Protein AF-A0ABD5ZM99-F1 (afdb_monomer_lite)

Radius of gyration: 14.14 Å; chains: 1; bounding box: 39×22×30 Å

Secondary structure (DSSP, 8-state):
--S-S-HHHHHHHHHHHHHHHHHHHHHTT--HHHHHHHHHHHHHHHHHHHHHHHT-HHHHHHHHTT-

Structure (mmCIF, N/CA/C/O backbone):
data_AF-A0ABD5ZM99-F1
#
_entry.id   AF-A0ABD5ZM99-F1
#
loop_
_atom_site.group_PDB
_atom_site.id
_atom_site.type_symbol
_atom_site.label_atom_id
_atom_site.label_alt_id
_atom_site.label_comp_id
_atom_site.label_asym_id
_atom_site.label_entity_id
_atom_site.label_seq_id
_atom_site.pdbx_PDB_ins_code
_atom_site.Cartn_x
_atom_site.Cartn_y
_atom_site.Cartn_z
_atom_site.occupancy
_atom_site.B_iso_or_equiv
_atom_site.auth_seq_id
_atom_site.auth_comp_id
_atom_site.auth_asym_id
_atom_site.auth_atom_id
_atom_site.pdbx_PDB_model_num
ATOM 1 N N . MET A 1 1 ? -21.232 8.981 5.848 1.00 42.66 1 MET A N 1
ATOM 2 C CA . MET A 1 1 ? -19.897 9.547 6.128 1.00 42.66 1 MET A CA 1
ATOM 3 C C . MET A 1 1 ? -18.915 8.775 5.259 1.00 42.66 1 MET A C 1
ATOM 5 O O . MET A 1 1 ? -18.761 7.588 5.484 1.00 42.66 1 MET A O 1
ATOM 9 N N . LEU A 1 2 ? -18.376 9.378 4.197 1.00 53.34 2 LEU A N 1
ATOM 10 C CA . LEU A 1 2 ? -17.455 8.723 3.244 1.00 53.34 2 LEU A CA 1
ATOM 11 C C . LEU A 1 2 ? -15.984 8.956 3.650 1.00 53.34 2 LEU A C 1
ATOM 13 O O . LEU A 1 2 ? -15.140 9.252 2.813 1.00 53.34 2 LEU A O 1
ATOM 17 N N . GLY A 1 3 ? -15.697 8.916 4.953 1.00 60.53 3 GLY A N 1
ATOM 18 C CA . GLY A 1 3 ? -14.343 9.041 5.491 1.00 60.53 3 GLY A CA 1
ATOM 19 C C . GLY A 1 3 ? -13.831 7.681 5.951 1.00 60.53 3 GLY A C 1
ATOM 20 O O . GLY A 1 3 ? -14.608 6.871 6.452 1.00 60.53 3 GLY A O 1
ATOM 21 N N . CYS A 1 4 ? -12.539 7.422 5.767 1.00 71.75 4 CYS A N 1
ATOM 22 C CA . CYS A 1 4 ? -11.852 6.369 6.512 1.00 71.75 4 CYS A CA 1
ATOM 23 C C . CYS A 1 4 ? -11.727 6.839 7.968 1.00 71.75 4 CYS A C 1
ATOM 25 O O . CYS A 1 4 ? -11.255 7.955 8.194 1.00 71.75 4 CYS A O 1
ATOM 27 N N . ASP A 1 5 ? -12.121 6.014 8.939 1.00 84.69 5 ASP A N 1
ATOM 28 C CA . ASP A 1 5 ? -11.974 6.335 10.367 1.00 84.69 5 ASP A CA 1
ATOM 29 C C . ASP A 1 5 ? -10.502 6.260 10.819 1.00 84.69 5 ASP A C 1
ATOM 31 O O . ASP A 1 5 ? -10.129 6.748 11.888 1.00 84.69 5 ASP A O 1
ATOM 35 N N . THR A 1 6 ? -9.631 5.682 9.986 1.00 87.56 6 THR A N 1
ATOM 36 C CA . THR A 1 6 ? -8.205 5.482 10.263 1.00 87.56 6 THR A CA 1
ATOM 37 C C . THR A 1 6 ? -7.292 6.065 9.171 1.00 87.56 6 THR A C 1
ATOM 39 O O . THR A 1 6 ? -6.426 5.356 8.657 1.00 87.56 6 THR A O 1
ATOM 42 N N . PRO A 1 7 ? -7.388 7.368 8.831 1.00 89.25 7 PRO A N 1
ATOM 43 C CA . PRO A 1 7 ? -6.644 7.947 7.706 1.00 89.25 7 PRO A CA 1
ATOM 44 C C . PRO A 1 7 ? -5.121 7.904 7.911 1.00 89.25 7 PRO A C 1
ATOM 46 O O . PRO A 1 7 ? -4.364 7.715 6.962 1.00 89.25 7 PRO A O 1
ATOM 49 N N . GLY A 1 8 ? -4.659 8.022 9.161 1.00 92.94 8 GLY A N 1
ATOM 50 C CA . GLY A 1 8 ? -3.237 7.898 9.494 1.00 92.94 8 GLY A CA 1
ATOM 51 C C . GLY A 1 8 ? -2.687 6.484 9.282 1.00 92.94 8 GLY A C 1
ATOM 52 O O . GLY A 1 8 ? -1.546 6.337 8.858 1.00 92.94 8 GLY A O 1
ATOM 53 N N . GLN A 1 9 ? -3.496 5.446 9.523 1.00 93.88 9 GLN A N 1
ATOM 54 C CA . GLN A 1 9 ? -3.110 4.060 9.239 1.00 93.88 9 GLN A CA 1
ATOM 55 C C . GLN A 1 9 ? -2.937 3.861 7.736 1.00 93.88 9 GLN A C 1
ATOM 57 O O . GLN A 1 9 ? -1.898 3.364 7.309 1.00 93.88 9 GLN A O 1
ATOM 62 N N . SER A 1 10 ? -3.912 4.322 6.951 1.00 93.56 10 SER A N 1
ATOM 63 C CA . SER A 1 10 ? -3.865 4.209 5.497 1.00 93.56 10 SER A CA 1
ATOM 64 C C . SER A 1 10 ? -2.663 4.924 4.895 1.00 93.56 10 SER A C 1
ATOM 66 O O . SER A 1 10 ? -1.981 4.373 4.034 1.00 93.56 10 SER A O 1
ATOM 68 N N . LEU A 1 11 ? -2.322 6.114 5.401 1.00 96.00 11 LEU A N 1
ATOM 69 C CA . LEU A 1 11 ? -1.111 6.820 4.982 1.00 96.00 11 LEU A CA 1
ATOM 70 C C . LEU A 1 11 ? 0.155 5.986 5.234 1.00 96.00 11 LEU A C 1
ATOM 72 O O . LEU A 1 11 ? 0.996 5.870 4.344 1.00 96.00 11 LEU A O 1
ATOM 76 N N . VAL A 1 12 ? 0.288 5.387 6.422 1.00 97.19 12 VAL A N 1
ATOM 77 C CA . VAL A 1 12 ? 1.439 4.529 6.752 1.00 97.19 12 VAL A CA 1
ATOM 78 C C . VAL A 1 12 ? 1.492 3.312 5.829 1.00 97.19 12 VAL A C 1
ATOM 80 O O . VAL A 1 12 ? 2.554 3.024 5.279 1.00 97.19 12 VAL A O 1
ATOM 83 N N . VAL A 1 13 ? 0.363 2.631 5.609 1.00 97.31 13 VAL A N 1
ATOM 84 C CA . VAL A 1 13 ? 0.289 1.474 4.703 1.00 97.31 13 VAL A CA 1
ATOM 85 C C . VAL A 1 13 ? 0.697 1.868 3.283 1.00 97.31 13 VAL A C 1
ATOM 87 O O . VAL A 1 13 ? 1.538 1.195 2.690 1.00 97.31 13 VAL A O 1
ATOM 90 N N . MET A 1 14 ? 0.169 2.975 2.753 1.00 96.94 14 MET A N 1
ATOM 91 C CA . MET A 1 14 ? 0.496 3.456 1.407 1.00 96.94 14 MET A CA 1
ATOM 92 C C . MET A 1 14 ? 1.980 3.808 1.261 1.00 96.94 14 MET A C 1
ATOM 94 O O . MET A 1 14 ? 2.600 3.435 0.264 1.00 96.94 14 MET A O 1
ATOM 98 N N . LEU A 1 15 ? 2.569 4.488 2.251 1.00 98.38 15 LEU A N 1
ATOM 99 C CA . LEU A 1 15 ? 3.992 4.836 2.239 1.00 98.38 15 LEU A CA 1
ATOM 100 C C . LEU A 1 15 ? 4.876 3.586 2.267 1.00 98.38 15 LEU A C 1
ATOM 102 O O . LEU A 1 15 ? 5.798 3.468 1.461 1.00 98.38 15 LEU A O 1
ATOM 106 N N . VAL A 1 16 ? 4.579 2.636 3.157 1.00 98.44 16 VAL A N 1
ATOM 107 C CA . VAL A 1 16 ? 5.336 1.381 3.263 1.00 98.44 16 VAL A CA 1
ATOM 108 C C . VAL A 1 16 ? 5.197 0.556 1.982 1.00 98.44 16 VAL A C 1
ATOM 110 O O . VAL A 1 16 ? 6.205 0.123 1.427 1.00 98.44 16 VAL A O 1
ATOM 113 N N . ALA A 1 17 ? 3.978 0.387 1.466 1.00 98.38 17 ALA A N 1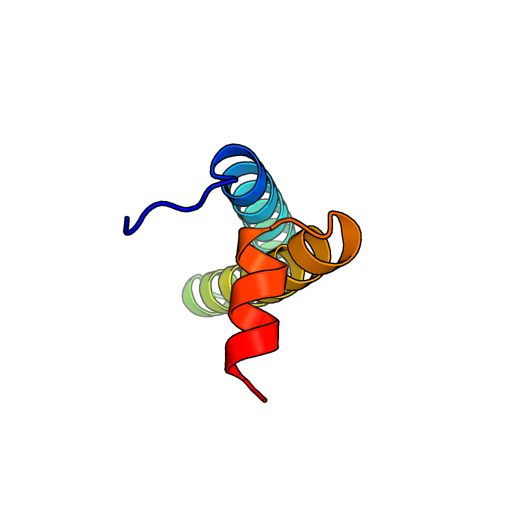
ATOM 114 C CA . ALA A 1 17 ? 3.725 -0.342 0.226 1.00 98.38 17 ALA A CA 1
ATOM 115 C C . ALA A 1 17 ? 4.451 0.290 -0.971 1.00 98.38 17 ALA A C 1
ATOM 117 O O . ALA A 1 17 ? 5.084 -0.423 -1.749 1.00 98.38 17 ALA A O 1
ATOM 118 N N . GLY A 1 18 ? 4.412 1.621 -1.091 1.00 98.31 18 GLY A N 1
ATOM 119 C CA . GLY A 1 18 ? 5.102 2.360 -2.146 1.00 98.31 18 GLY A CA 1
ATOM 120 C C . GLY A 1 18 ? 6.622 2.214 -2.078 1.00 98.31 18 GLY A C 1
ATOM 121 O O . GLY A 1 18 ? 7.254 1.951 -3.099 1.00 98.31 18 GLY A O 1
ATOM 122 N N . LEU A 1 19 ? 7.213 2.319 -0.884 1.00 98.62 19 LEU A N 1
ATOM 123 C CA . LEU A 1 19 ? 8.656 2.136 -0.690 1.00 98.62 19 LEU A CA 1
ATOM 124 C C . LEU A 1 19 ? 9.102 0.708 -1.027 1.00 98.62 19 LEU A C 1
ATOM 126 O O . LEU A 1 19 ? 10.095 0.527 -1.733 1.00 98.62 19 LEU A O 1
ATOM 130 N N . LEU A 1 20 ? 8.354 -0.301 -0.570 1.00 98.50 20 LEU A N 1
ATOM 131 C CA . LEU A 1 20 ? 8.652 -1.706 -0.852 1.00 98.50 20 LEU A CA 1
ATOM 132 C C . LEU A 1 20 ? 8.518 -2.023 -2.344 1.00 98.50 20 LEU A C 1
ATOM 134 O O . LEU A 1 20 ? 9.434 -2.598 -2.930 1.00 98.50 20 LEU A O 1
ATOM 138 N N . ALA A 1 21 ? 7.413 -1.614 -2.972 1.00 98.25 21 ALA A N 1
ATOM 139 C CA . ALA A 1 21 ? 7.192 -1.826 -4.399 1.00 98.25 21 ALA A CA 1
ATOM 140 C C . ALA A 1 21 ? 8.211 -1.071 -5.257 1.00 98.25 21 ALA A C 1
ATOM 142 O O . ALA A 1 21 ? 8.708 -1.625 -6.232 1.00 98.25 21 ALA A O 1
ATOM 143 N N . GLY A 1 22 ? 8.549 0.167 -4.889 1.00 98.38 22 GLY A N 1
ATOM 144 C CA . GLY A 1 22 ? 9.559 0.966 -5.575 1.00 98.38 22 GLY A CA 1
ATOM 145 C C . G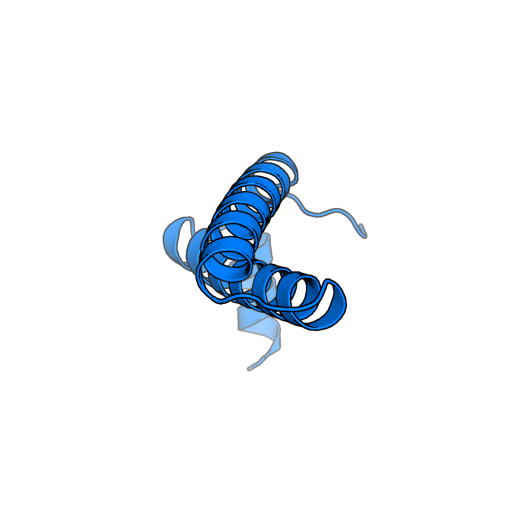LY A 1 22 ? 10.944 0.327 -5.500 1.00 98.38 22 GLY A C 1
ATOM 146 O O . GLY A 1 22 ? 11.584 0.132 -6.531 1.00 98.38 22 GLY A O 1
ATOM 147 N N . GLY A 1 23 ? 11.385 -0.066 -4.302 1.00 98.44 23 GLY A N 1
ATOM 148 C CA . GLY A 1 23 ? 12.676 -0.729 -4.106 1.00 98.44 23 GLY A CA 1
ATOM 149 C C . GLY A 1 23 ? 12.767 -2.073 -4.833 1.00 98.44 23 GLY A C 1
ATOM 150 O O . GLY A 1 23 ? 13.717 -2.308 -5.579 1.00 98.44 23 GLY A O 1
ATOM 151 N N . ALA A 1 24 ? 11.753 -2.930 -4.675 1.00 98.25 24 ALA A N 1
ATOM 152 C CA . ALA A 1 24 ? 11.690 -4.219 -5.364 1.00 98.25 24 ALA A CA 1
ATOM 153 C C . ALA A 1 24 ? 11.601 -4.050 -6.887 1.00 98.25 24 ALA A C 1
ATOM 155 O O . ALA A 1 24 ? 12.266 -4.762 -7.636 1.00 98.25 24 ALA A O 1
ATOM 156 N N . GLY A 1 25 ? 10.815 -3.076 -7.344 1.00 98.12 25 GLY A N 1
ATOM 157 C CA . GLY A 1 25 ? 10.640 -2.759 -8.752 1.00 98.12 25 GLY A CA 1
ATOM 158 C C . GLY A 1 25 ? 11.927 -2.306 -9.425 1.00 98.12 25 GLY A C 1
ATOM 159 O O . GLY A 1 25 ? 12.264 -2.821 -10.488 1.00 98.12 25 GLY A O 1
ATOM 160 N N . LEU A 1 26 ? 12.677 -1.406 -8.784 1.00 97.81 26 LEU A N 1
ATOM 161 C CA . LEU A 1 26 ? 13.992 -0.977 -9.265 1.00 97.81 26 LEU A CA 1
ATOM 162 C C . LEU A 1 26 ? 14.981 -2.146 -9.313 1.00 97.81 26 LEU A C 1
ATOM 164 O O . LEU A 1 26 ? 15.661 -2.323 -10.320 1.00 97.81 26 LEU A O 1
ATOM 168 N N . ALA A 1 27 ? 15.026 -2.973 -8.263 1.00 98.31 27 ALA A N 1
ATOM 169 C CA . ALA A 1 27 ? 15.916 -4.132 -8.203 1.00 98.31 27 ALA A CA 1
ATOM 170 C C . ALA A 1 27 ? 15.608 -5.183 -9.286 1.00 98.31 27 ALA A C 1
ATOM 172 O O . ALA A 1 27 ? 16.520 -5.831 -9.793 1.00 98.31 27 ALA A O 1
ATOM 173 N N . ALA A 1 28 ? 14.335 -5.334 -9.658 1.00 98.12 28 ALA A N 1
ATOM 174 C CA . ALA A 1 28 ? 13.879 -6.277 -10.676 1.00 98.12 28 ALA A CA 1
ATOM 175 C C . ALA A 1 28 ? 13.792 -5.677 -12.096 1.00 98.12 28 ALA A C 1
ATOM 177 O O . ALA A 1 28 ? 13.368 -6.371 -13.019 1.00 98.12 28 ALA A O 1
ATOM 178 N N . GLY A 1 29 ? 14.168 -4.406 -12.294 1.00 97.69 29 GLY A N 1
ATOM 179 C CA . GLY A 1 29 ? 14.107 -3.742 -13.602 1.00 97.69 29 GLY A CA 1
ATOM 180 C C . GLY A 1 29 ? 12.682 -3.535 -14.135 1.00 97.69 29 GLY A C 1
ATOM 181 O O . GLY A 1 29 ? 12.468 -3.529 -15.347 1.00 97.69 29 GLY A O 1
ATOM 182 N N . LEU A 1 30 ? 11.693 -3.398 -13.248 1.00 97.81 30 LEU A N 1
ATOM 183 C CA . LEU A 1 30 ? 10.295 -3.209 -13.629 1.00 97.81 30 LEU A CA 1
ATOM 184 C C . LEU A 1 30 ? 10.037 -1.794 -14.161 1.00 97.81 30 LEU A C 1
ATOM 186 O O . LEU A 1 30 ? 10.538 -0.801 -13.634 1.00 97.81 30 LEU A O 1
ATOM 190 N N . GLY A 1 31 ? 9.174 -1.699 -15.174 1.00 98.06 31 GLY A N 1
ATOM 191 C CA . GLY A 1 31 ? 8.668 -0.416 -15.658 1.00 98.06 31 GLY A CA 1
ATOM 192 C C . GLY A 1 31 ? 7.685 0.246 -14.673 1.00 98.06 31 GLY A C 1
ATOM 193 O O . GLY A 1 31 ? 7.086 -0.443 -13.843 1.00 98.06 31 GLY A O 1
ATOM 194 N N . PRO A 1 32 ? 7.431 1.564 -14.795 1.00 97.12 32 PRO A N 1
ATOM 195 C CA . PRO A 1 32 ? 6.616 2.326 -13.840 1.00 97.12 32 PRO A CA 1
ATOM 196 C C . PRO A 1 32 ? 5.206 1.767 -13.611 1.00 97.12 32 PRO A C 1
ATOM 198 O O . PRO A 1 32 ? 4.722 1.751 -12.483 1.00 97.12 32 PRO A O 1
ATOM 201 N N . VAL A 1 33 ? 4.557 1.264 -14.667 1.00 98.50 33 VAL A N 1
ATOM 202 C CA . VAL A 1 33 ? 3.214 0.667 -14.575 1.00 98.50 33 VAL A CA 1
ATOM 203 C C . VAL A 1 33 ? 3.229 -0.587 -13.701 1.00 98.50 33 VAL A C 1
ATOM 205 O O . VAL A 1 33 ? 2.379 -0.737 -12.829 1.00 98.50 33 VAL A O 1
ATOM 208 N N . ALA A 1 34 ? 4.215 -1.468 -13.886 1.00 98.12 34 ALA A N 1
A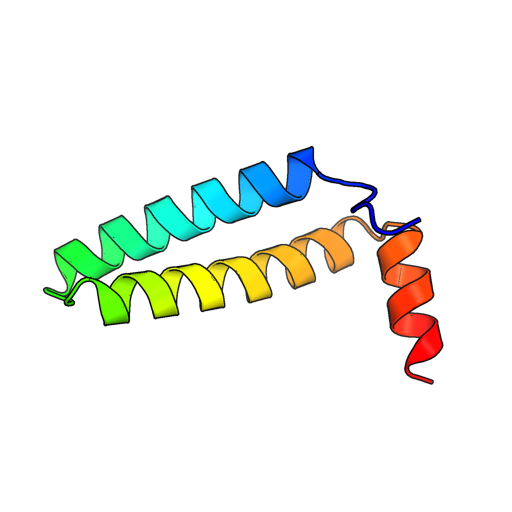TOM 209 C CA . ALA A 1 34 ? 4.339 -2.685 -13.089 1.00 98.12 34 ALA A CA 1
ATOM 210 C C . ALA A 1 34 ? 4.629 -2.367 -11.611 1.00 98.12 34 ALA A C 1
ATOM 212 O O . ALA A 1 34 ? 4.050 -2.994 -10.726 1.00 98.12 34 ALA A O 1
ATOM 213 N N . VAL A 1 35 ? 5.451 -1.348 -11.339 1.00 98.44 35 VAL A N 1
ATOM 214 C CA . VAL A 1 35 ? 5.708 -0.863 -9.972 1.00 98.44 35 VAL A CA 1
ATOM 215 C C . VAL A 1 35 ? 4.443 -0.298 -9.327 1.00 98.44 35 VAL A C 1
ATOM 217 O O . VAL A 1 35 ? 4.154 -0.618 -8.177 1.00 98.44 35 VAL A O 1
ATOM 220 N N . ALA A 1 36 ? 3.656 0.494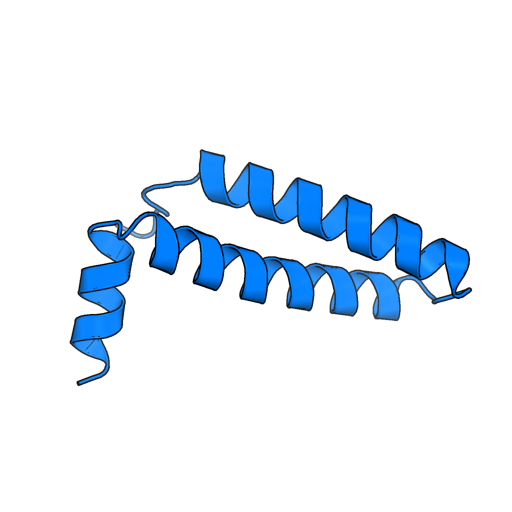 -10.060 1.00 98.19 36 ALA A N 1
ATOM 221 C CA . ALA A 1 36 ? 2.401 1.046 -9.555 1.00 98.19 36 ALA A CA 1
ATOM 222 C C . ALA A 1 36 ? 1.374 -0.052 -9.229 1.00 98.19 36 ALA A C 1
ATOM 224 O O . ALA A 1 36 ? 0.728 0.001 -8.183 1.00 98.19 36 ALA A O 1
ATOM 225 N N . LEU A 1 37 ? 1.260 -1.076 -10.084 1.00 98.50 37 LEU A N 1
ATOM 226 C CA . LEU A 1 37 ? 0.403 -2.238 -9.829 1.00 98.50 37 LEU A CA 1
ATOM 227 C C . LEU A 1 37 ? 0.854 -3.013 -8.586 1.00 98.50 37 LEU A C 1
ATOM 229 O O . LEU A 1 37 ? 0.023 -3.364 -7.750 1.00 98.50 37 LEU A O 1
ATOM 233 N N . LEU A 1 38 ? 2.163 -3.234 -8.434 1.00 98.19 38 LEU A N 1
ATOM 234 C CA . LEU A 1 38 ? 2.725 -3.888 -7.254 1.00 98.19 38 LEU A CA 1
ATOM 235 C C . LEU A 1 38 ? 2.450 -3.078 -5.979 1.00 98.19 38 LEU A C 1
ATOM 237 O O . LEU A 1 38 ? 2.011 -3.645 -4.981 1.00 98.19 38 LEU A O 1
ATOM 241 N N . ALA A 1 39 ? 2.651 -1.759 -6.018 1.00 98.44 39 ALA A N 1
ATOM 242 C CA . ALA A 1 39 ? 2.360 -0.870 -4.896 1.00 98.44 39 ALA A CA 1
ATOM 243 C C . ALA A 1 39 ? 0.878 -0.926 -4.503 1.00 98.44 39 ALA A C 1
ATOM 245 O O . ALA A 1 39 ? 0.562 -1.057 -3.323 1.00 98.44 39 ALA A O 1
ATOM 246 N N . GLY A 1 40 ? -0.028 -0.889 -5.487 1.00 98.12 40 GLY A N 1
ATOM 247 C CA . GLY A 1 40 ? -1.468 -1.010 -5.258 1.00 98.12 40 GLY A CA 1
ATOM 248 C C . GLY A 1 40 ? -1.859 -2.352 -4.634 1.00 98.12 40 GLY A C 1
ATOM 249 O O . GLY A 1 40 ? -2.634 -2.382 -3.679 1.00 98.12 40 GLY A O 1
ATOM 250 N N . ALA A 1 41 ? -1.281 -3.457 -5.113 1.00 98.38 41 ALA A N 1
ATOM 251 C CA . ALA A 1 41 ? -1.523 -4.786 -4.554 1.00 98.38 41 ALA A CA 1
ATOM 252 C C . ALA A 1 41 ? -1.023 -4.904 -3.104 1.00 98.38 41 ALA A C 1
ATOM 254 O O . ALA A 1 41 ? -1.753 -5.387 -2.237 1.00 98.38 41 ALA A O 1
ATOM 255 N N . LEU A 1 42 ? 0.191 -4.419 -2.819 1.00 98.44 42 LEU A N 1
ATOM 256 C CA . LEU A 1 42 ? 0.741 -4.400 -1.461 1.00 98.44 42 LEU A CA 1
ATOM 257 C C . LEU A 1 42 ? -0.081 -3.513 -0.524 1.00 98.44 42 LEU A C 1
ATOM 259 O O . LEU A 1 42 ? -0.315 -3.903 0.617 1.00 98.44 42 LEU A O 1
ATO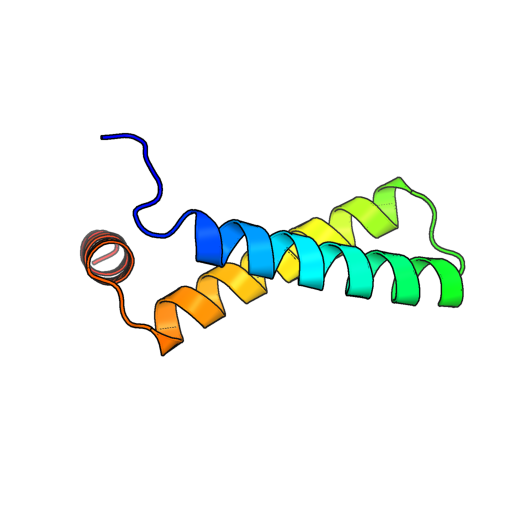M 263 N N . ALA A 1 43 ? -0.549 -2.356 -0.996 1.00 97.75 43 ALA A N 1
ATOM 264 C CA . ALA A 1 43 ? -1.396 -1.470 -0.208 1.00 97.75 43 ALA A CA 1
ATOM 265 C C . ALA A 1 43 ? -2.739 -2.132 0.130 1.00 97.75 43 ALA A C 1
ATOM 267 O O . ALA A 1 43 ? -3.144 -2.103 1.285 1.00 97.75 43 ALA A O 1
ATOM 268 N N . LEU A 1 44 ? -3.392 -2.796 -0.833 1.00 96.94 44 LEU A N 1
ATOM 269 C CA . LEU A 1 44 ? -4.635 -3.539 -0.587 1.00 96.94 44 LEU A CA 1
ATOM 270 C C . LEU A 1 44 ? -4.458 -4.620 0.484 1.00 96.94 44 LEU A C 1
ATOM 272 O O . LEU A 1 44 ? -5.239 -4.688 1.433 1.00 96.94 44 LEU A O 1
ATOM 276 N N . VAL A 1 45 ? -3.419 -5.448 0.354 1.00 97.69 45 VAL A N 1
ATOM 277 C CA . VAL A 1 45 ? -3.119 -6.500 1.339 1.00 97.69 45 VAL A CA 1
ATOM 278 C C . VAL A 1 45 ? -2.773 -5.889 2.698 1.00 97.69 45 VAL A C 1
ATOM 280 O O . VAL A 1 45 ? -3.238 -6.378 3.727 1.00 97.69 45 VAL A O 1
ATOM 283 N N . GLY A 1 46 ? -1.990 -4.809 2.706 1.00 96.81 46 GLY A N 1
ATOM 284 C CA . GLY A 1 46 ? -1.607 -4.086 3.913 1.00 96.81 46 GLY A CA 1
ATOM 285 C C . GLY A 1 46 ? -2.803 -3.490 4.652 1.00 96.81 46 GLY A C 1
ATOM 286 O O . GLY A 1 46 ? -2.875 -3.626 5.869 1.00 96.81 46 GLY A O 1
ATOM 287 N N . GLU A 1 47 ? -3.762 -2.899 3.938 1.00 95.50 47 GLU A N 1
ATOM 288 C CA . GLU A 1 47 ? -4.981 -2.338 4.531 1.00 95.50 47 GLU A CA 1
ATOM 289 C C . GLU A 1 47 ? -5.843 -3.433 5.147 1.00 95.50 47 GLU A C 1
ATOM 291 O O . GLU A 1 47 ? -6.206 -3.349 6.320 1.00 95.50 47 GLU A O 1
ATOM 296 N N . VAL A 1 48 ? -6.112 -4.508 4.397 1.00 94.94 48 VAL A N 1
ATOM 297 C CA . VAL A 1 48 ? -6.866 -5.657 4.918 1.00 94.94 48 VAL A CA 1
ATOM 298 C C . VAL A 1 48 ? -6.180 -6.216 6.164 1.00 94.94 48 VAL A C 1
ATOM 300 O O . VAL A 1 48 ? -6.831 -6.413 7.188 1.00 94.94 48 VAL A O 1
ATOM 303 N N . GLY A 1 49 ? -4.862 -6.424 6.118 1.00 95.56 49 GLY A N 1
ATOM 304 C CA . GLY A 1 49 ? -4.093 -6.910 7.261 1.00 95.56 49 GLY A CA 1
ATOM 305 C C . GLY A 1 49 ? -4.167 -5.972 8.469 1.00 95.56 49 GLY A C 1
ATOM 306 O O . GLY A 1 49 ? -4.423 -6.427 9.584 1.00 95.56 49 GLY A O 1
ATOM 307 N N . ALA A 1 50 ? -3.993 -4.666 8.261 1.00 94.94 50 ALA A N 1
ATOM 308 C CA . ALA A 1 50 ? -4.034 -3.671 9.328 1.00 94.94 50 ALA A CA 1
ATOM 309 C C . ALA A 1 50 ? -5.413 -3.610 10.001 1.00 94.94 50 ALA A C 1
ATOM 311 O O . ALA A 1 50 ? -5.500 -3.638 11.231 1.00 94.94 50 ALA A O 1
ATOM 312 N N . HIS A 1 51 ? -6.485 -3.607 9.211 1.00 93.94 51 HIS A N 1
ATOM 313 C CA . HIS A 1 51 ? -7.860 -3.619 9.704 1.00 93.94 51 HIS A CA 1
ATOM 314 C C . HIS A 1 51 ? -8.220 -4.924 10.429 1.00 93.94 51 HIS A C 1
ATOM 316 O O . HIS A 1 51 ? -8.862 -4.896 11.482 1.00 93.94 51 HIS A O 1
ATOM 322 N N . VAL A 1 52 ? -7.745 -6.073 9.938 1.00 94.38 52 VAL A N 1
ATOM 323 C CA . VAL A 1 52 ? -7.922 -7.368 10.615 1.00 94.38 52 VAL A CA 1
ATOM 324 C C . VAL A 1 52 ? -7.218 -7.391 11.972 1.00 94.38 52 VAL A C 1
ATOM 326 O O . VAL A 1 52 ? -7.829 -7.798 12.959 1.00 94.38 52 VAL A O 1
ATOM 329 N N . VAL A 1 53 ? -5.960 -6.943 12.046 1.00 95.25 53 VAL A N 1
ATOM 330 C CA . VAL A 1 53 ? -5.170 -6.954 13.292 1.00 95.25 53 VAL A CA 1
ATOM 331 C C . VAL A 1 53 ? -5.718 -5.960 14.312 1.00 95.25 53 VAL A C 1
ATOM 333 O O . VAL A 1 53 ? -5.815 -6.275 15.497 1.00 95.25 53 VAL A O 1
ATOM 336 N N . ARG A 1 54 ? -6.078 -4.754 13.867 1.00 92.62 54 ARG A N 1
ATOM 337 C CA . ARG A 1 54 ? -6.580 -3.699 14.753 1.00 92.62 54 ARG A CA 1
ATOM 338 C C . ARG A 1 54 ? -8.035 -3.919 15.157 1.00 92.62 54 ARG A C 1
ATOM 340 O O . ARG A 1 54 ? -8.440 -3.468 16.227 1.00 92.62 54 ARG A O 1
ATOM 347 N N . GLY A 1 55 ? -8.808 -4.598 14.311 1.00 88.44 55 GLY 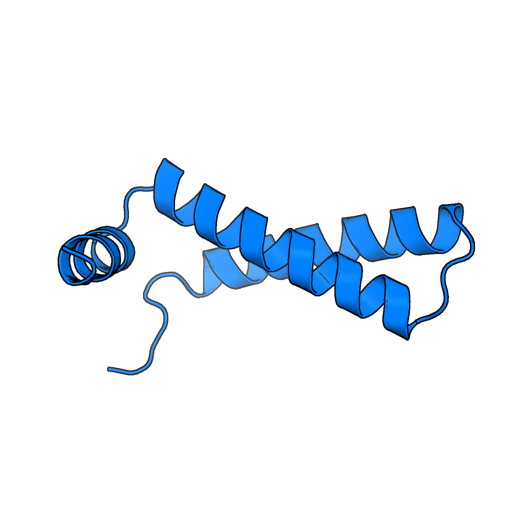A N 1
ATOM 348 C CA . GLY A 1 55 ? -10.221 -4.870 14.526 1.00 88.44 55 GLY A CA 1
ATOM 349 C C . GLY A 1 55 ? -11.011 -3.585 14.744 1.00 88.44 55 GLY A C 1
ATOM 350 O O . GLY A 1 55 ? -11.700 -3.450 15.753 1.00 88.44 55 GLY A O 1
ATOM 351 N N . ASP A 1 56 ? -10.890 -2.600 13.863 1.00 89.38 56 ASP A N 1
ATOM 352 C CA . ASP A 1 56 ? -11.631 -1.350 14.017 1.00 89.38 56 ASP A CA 1
ATOM 353 C C . ASP A 1 56 ? -13.150 -1.540 13.790 1.00 89.38 56 ASP A C 1
ATOM 355 O O . ASP A 1 56 ? -13.591 -2.502 13.146 1.00 89.38 56 ASP A O 1
ATOM 359 N N . PRO A 1 57 ? -13.994 -0.659 14.366 1.00 90.62 57 PRO A N 1
ATOM 360 C CA . PRO A 1 57 ? -15.445 -0.754 14.222 1.00 90.62 57 PRO A CA 1
ATOM 361 C C . PRO A 1 57 ? -15.922 -0.697 12.766 1.00 90.62 57 PRO A C 1
ATOM 363 O O . PRO A 1 57 ? -16.843 -1.436 12.419 1.00 90.62 57 PRO A O 1
ATOM 366 N N . GLN A 1 58 ? -15.286 0.131 11.929 1.00 87.44 58 GLN A N 1
ATOM 367 C CA . GLN A 1 58 ? -15.619 0.279 10.512 1.00 87.44 58 GLN A CA 1
ATOM 368 C C . GLN A 1 58 ? -15.384 -1.031 9.751 1.00 87.44 58 GLN A C 1
ATOM 370 O O . GLN A 1 58 ? -16.287 -1.511 9.065 1.00 87.44 58 GLN A O 1
ATOM 375 N N . TRP A 1 59 ? -14.222 -1.659 9.934 1.00 91.31 59 TRP A N 1
ATOM 376 C CA . TRP A 1 59 ? -13.891 -2.966 9.372 1.00 91.31 59 TRP A CA 1
ATOM 377 C C . TRP A 1 59 ? -14.875 -4.048 9.812 1.00 91.31 59 TRP A C 1
ATOM 379 O O . TRP A 1 59 ? -15.424 -4.767 8.976 1.00 91.31 59 TRP A O 1
ATOM 389 N N . ARG A 1 60 ? -15.160 -4.149 11.118 1.00 92.50 60 ARG A N 1
ATOM 390 C CA . ARG A 1 60 ? -16.126 -5.138 11.627 1.00 92.50 60 ARG A CA 1
ATOM 391 C C . ARG A 1 60 ? -17.518 -4.944 11.031 1.00 92.50 60 ARG A C 1
ATOM 393 O O . ARG A 1 60 ? -18.159 -5.934 10.687 1.00 92.50 60 ARG A O 1
ATOM 400 N N . ALA A 1 61 ? -17.977 -3.699 10.910 1.00 92.38 61 ALA A N 1
ATOM 401 C CA . ALA A 1 61 ? -19.263 -3.386 10.296 1.00 92.38 61 ALA A CA 1
ATOM 402 C C . ALA A 1 61 ? -19.283 -3.759 8.805 1.00 92.38 61 ALA A C 1
ATOM 404 O O . ALA A 1 61 ? -20.234 -4.391 8.346 1.00 92.38 61 ALA A O 1
ATOM 405 N N . ALA A 1 62 ? -18.214 -3.440 8.068 1.00 89.31 62 ALA A N 1
ATOM 406 C CA . ALA A 1 62 ? -18.078 -3.798 6.658 1.00 89.31 62 ALA A CA 1
ATOM 407 C C . ALA A 1 62 ? -18.095 -5.323 6.454 1.00 89.31 62 ALA A C 1
ATOM 409 O O . ALA A 1 62 ? -18.880 -5.824 5.653 1.00 89.31 62 ALA A O 1
ATOM 410 N N . VAL A 1 63 ? -17.312 -6.080 7.228 1.00 93.06 63 VAL A N 1
ATOM 411 C CA . VAL A 1 63 ? -17.304 -7.553 7.168 1.00 93.06 63 VAL A CA 1
ATOM 412 C C . VAL A 1 63 ? -18.662 -8.147 7.553 1.00 93.06 63 VAL A C 1
ATOM 414 O O . VAL A 1 63 ? -19.101 -9.114 6.935 1.00 93.06 63 VAL A O 1
ATOM 417 N N . ALA A 1 64 ? -19.354 -7.579 8.545 1.00 94.38 64 ALA A N 1
ATOM 418 C CA . ALA A 1 64 ? -20.686 -8.040 8.928 1.00 94.38 64 ALA A CA 1
ATOM 419 C C . ALA A 1 64 ? -21.722 -7.858 7.806 1.00 94.38 64 ALA A C 1
ATOM 421 O O . ALA A 1 64 ? -22.623 -8.680 7.703 1.00 94.38 64 ALA A O 1
ATOM 422 N N . SER A 1 65 ? -21.573 -6.837 6.952 1.00 93.06 65 SER A N 1
ATOM 423 C CA . SER A 1 65 ? -22.466 -6.600 5.803 1.00 93.06 65 SER A CA 1
ATOM 424 C C . SER A 1 65 ? -22.279 -7.571 4.630 1.00 93.06 65 SER A C 1
ATOM 426 O O . SER A 1 65 ? -23.082 -7.562 3.704 1.00 93.06 65 SER A O 1
ATOM 428 N N . LEU A 1 66 ? -21.228 -8.399 4.656 1.00 89.44 66 LEU A N 1
ATOM 429 C CA . LEU A 1 66 ? -20.969 -9.432 3.644 1.00 89.44 66 LEU A CA 1
ATOM 430 C C . LEU A 1 66 ? -21.646 -10.777 3.966 1.00 89.44 66 LEU A C 1
ATOM 432 O O . LEU A 1 66 ? -21.472 -11.733 3.210 1.00 89.44 66 LEU A O 1
ATOM 436 N N . ARG A 1 67 ? -22.349 -10.871 5.100 1.00 70.00 67 ARG A N 1
ATOM 437 C CA . ARG A 1 67 ? -23.124 -12.045 5.527 1.00 70.00 67 ARG A CA 1
ATOM 438 C C . ARG A 1 67 ? -24.591 -11.878 5.169 1.00 70.00 67 ARG A C 1
ATOM 440 O O . ARG A 1 67 ? -25.192 -12.909 4.805 1.00 70.00 67 ARG A O 1
#

pLDDT: mean 92.77, std 10.43, range [42.66, 98.62]

Sequence (67 aa):
MLGCDTPGQSLVVMLVAGLLAGGAGLAAGLGPVAVALLAGALALVGEVGAHVVRGDPQWRAAVASLR

Organism: NCBI:txid3034023

Foldseek 3Di:
DPDDPCVVQLVVQLVVLLVVLVVVCVVVVHDPVSSVVSSVVSSVVSVLVVCVVVVDPVSVVVVVVVD